Protein AF-A0A1X7T2U1-F1 (afdb_monomer_lite)

Foldseek 3Di:
DQDFDADLVGHTDPSNVVVLLVVLVVVCVVVVHDSVVSSVVVSVVVNVVSVVVVVCVVVVD

Radius of gyration: 13.1 Å; chains: 1; bounding box: 33×20×31 Å

Sequence (61 aa):
FTPLCMTVDGLLGPESNSFLKRLADRLSNKWDQPYSTVICWLHTRLSFALLRATNLCIRGT

Organism: Amphimedon queenslandica (NCBI:txid400682)

Secondary structure (DSSP, 8-state):
-----B-TT-PBPHHHHHHHHHHHHHHHHHHT--HHHHHHHHHHHHHHHHHHHHHHHHH--

pLDDT: mean 92.68, std 6.69, range [60.34, 98.56]

Structure (mmCIF, N/CA/C/O backbone):
data_AF-A0A1X7T2U1-F1
#
_entry.id   AF-A0A1X7T2U1-F1
#
loop_
_atom_site.group_PDB
_atom_site.id
_atom_site.type_symbol
_atom_site.label_atom_id
_atom_site.label_alt_id
_atom_site.label_comp_id
_atom_site.label_asym_id
_atom_site.label_entity_id
_atom_site.label_seq_id
_atom_site.pdbx_PDB_ins_code
_atom_site.Cartn_x
_atom_site.Cartn_y
_atom_site.Cartn_z
_atom_site.occupancy
_atom_site.B_iso_or_equiv
_atom_site.auth_seq_id
_atom_site.auth_comp_id
_atom_site.auth_asym_id
_atom_site.auth_atom_id
_atom_site.pdbx_PDB_model_num
ATOM 1 N N . PHE A 1 1 ? -6.075 11.939 -9.349 1.00 79.50 1 PHE A N 1
ATOM 2 C CA . PHE A 1 1 ? -4.998 10.980 -9.664 1.00 79.50 1 PHE A CA 1
ATOM 3 C C . PHE A 1 1 ? -3.900 11.163 -8.624 1.00 79.50 1 PHE A C 1
ATOM 5 O O . PHE A 1 1 ? -3.558 12.308 -8.367 1.00 79.50 1 PHE A O 1
ATOM 12 N N . THR A 1 2 ? -3.408 10.089 -7.997 1.00 89.69 2 THR A N 1
ATOM 13 C CA . THR A 1 2 ? -2.296 10.143 -7.027 1.00 89.69 2 THR A CA 1
ATOM 14 C C . THR A 1 2 ? -1.176 9.247 -7.554 1.00 89.69 2 THR A C 1
ATOM 16 O O . THR A 1 2 ? -1.403 8.038 -7.645 1.00 89.69 2 THR A O 1
ATOM 19 N N . PRO A 1 3 ? -0.012 9.793 -7.959 1.00 85.75 3 PRO A N 1
ATOM 20 C CA . PRO A 1 3 ? 1.088 8.968 -8.440 1.00 85.75 3 PRO A CA 1
ATOM 21 C C . PRO A 1 3 ? 1.634 8.113 -7.291 1.00 85.75 3 PRO A C 1
ATOM 23 O O . PRO A 1 3 ? 1.906 8.617 -6.202 1.00 85.75 3 PRO A O 1
ATOM 26 N N . LEU A 1 4 ? 1.787 6.812 -7.537 1.00 88.75 4 LEU A N 1
ATOM 27 C CA . LEU A 1 4 ? 2.394 5.890 -6.581 1.00 88.75 4 LEU A CA 1
ATOM 28 C C . LEU A 1 4 ? 3.914 5.928 -6.745 1.00 88.75 4 LEU A C 1
ATOM 30 O O . LEU A 1 4 ? 4.490 5.143 -7.493 1.00 88.75 4 LEU A O 1
ATOM 34 N N . CYS A 1 5 ? 4.556 6.859 -6.046 1.00 89.25 5 CYS A N 1
ATOM 35 C CA . CYS A 1 5 ? 6.011 6.950 -5.977 1.00 89.25 5 CYS A CA 1
ATOM 36 C C . CYS A 1 5 ? 6.528 6.100 -4.810 1.00 89.25 5 CYS A C 1
ATOM 38 O O . CYS A 1 5 ? 6.099 6.290 -3.663 1.00 89.25 5 CYS A O 1
ATOM 40 N N . MET A 1 6 ? 7.430 5.166 -5.115 1.00 89.56 6 MET A N 1
ATOM 41 C CA . MET A 1 6 ? 8.068 4.262 -4.158 1.00 89.56 6 MET A CA 1
ATOM 42 C C . MET A 1 6 ? 9.541 4.062 -4.515 1.00 89.56 6 MET A C 1
ATOM 44 O O . MET A 1 6 ? 9.894 4.111 -5.694 1.00 89.56 6 MET A O 1
ATOM 48 N N . THR A 1 7 ? 10.392 3.820 -3.520 1.00 87.25 7 THR A N 1
ATOM 49 C CA . THR A 1 7 ? 11.779 3.396 -3.760 1.00 87.25 7 THR A CA 1
ATOM 50 C C . THR A 1 7 ? 11.838 1.909 -4.112 1.00 87.25 7 THR A C 1
ATOM 52 O O . THR A 1 7 ? 10.908 1.152 -3.826 1.00 87.25 7 THR A O 1
ATOM 55 N N . VAL A 1 8 ? 12.954 1.472 -4.703 1.00 78.06 8 VAL A N 1
ATOM 56 C CA . VAL A 1 8 ? 13.210 0.047 -4.991 1.00 78.06 8 VAL A CA 1
ATOM 57 C C . VAL A 1 8 ? 13.221 -0.817 -3.725 1.00 78.06 8 VAL A C 1
ATOM 59 O O . VAL A 1 8 ? 12.837 -1.981 -3.786 1.00 78.06 8 VAL A O 1
ATOM 62 N N . ASP A 1 9 ? 13.559 -0.219 -2.579 1.00 80.00 9 ASP A N 1
ATOM 63 C CA . ASP A 1 9 ? 13.557 -0.861 -1.258 1.00 80.00 9 ASP A CA 1
ATOM 64 C C . ASP A 1 9 ? 12.177 -0.838 -0.573 1.00 80.00 9 ASP A C 1
ATOM 66 O O . ASP A 1 9 ? 12.023 -1.311 0.552 1.00 80.00 9 ASP A O 1
ATOM 70 N N . GLY A 1 10 ? 11.151 -0.288 -1.233 1.00 82.50 10 GLY A N 1
ATOM 71 C CA . GLY A 1 10 ? 9.768 -0.306 -0.755 1.00 82.50 10 GLY A CA 1
ATOM 72 C C . GLY A 1 10 ? 9.357 0.866 0.140 1.00 82.50 10 GLY A C 1
ATOM 73 O O . GLY A 1 10 ? 8.263 0.822 0.708 1.00 82.50 10 GLY A O 1
ATOM 74 N N . LEU A 1 11 ? 10.162 1.932 0.258 1.00 88.88 11 LEU A N 1
ATOM 75 C CA . LEU A 1 11 ? 9.705 3.150 0.934 1.00 88.88 11 LEU A CA 1
ATOM 76 C C . LEU A 1 11 ? 8.632 3.845 0.098 1.00 88.88 11 LEU A C 1
ATOM 78 O O . LEU A 1 11 ? 8.794 4.068 -1.099 1.00 88.88 11 LEU A O 1
ATOM 82 N N . LEU A 1 12 ? 7.550 4.237 0.764 1.00 92.44 12 LEU A N 1
ATOM 83 C CA . LEU A 1 12 ? 6.414 4.931 0.170 1.00 92.44 12 LEU A CA 1
ATOM 84 C C . LEU A 1 12 ? 6.555 6.442 0.348 1.00 92.44 12 LEU A C 1
ATOM 86 O O . LEU A 1 12 ? 6.753 6.925 1.463 1.00 92.44 12 LEU A O 1
ATOM 90 N N . GLY A 1 13 ? 6.363 7.197 -0.737 1.00 93.56 13 GLY A N 1
ATOM 91 C CA . GLY A 1 13 ? 6.176 8.644 -0.643 1.00 93.56 13 GLY A CA 1
ATOM 92 C C . GLY A 1 13 ? 4.933 9.013 0.190 1.00 93.56 13 GLY A C 1
ATOM 93 O O . GLY A 1 13 ? 4.012 8.198 0.325 1.00 93.56 13 GLY A O 1
ATOM 94 N N . PRO A 1 14 ? 4.859 10.242 0.732 1.00 93.75 14 PRO A N 1
ATOM 95 C CA . PRO A 1 14 ? 3.771 10.670 1.620 1.00 93.75 14 PRO A CA 1
ATOM 96 C C . PRO A 1 14 ? 2.384 10.572 0.964 1.00 93.75 14 PRO A C 1
ATOM 98 O O . PRO A 1 14 ? 1.431 10.097 1.588 1.00 93.75 14 PRO A O 1
ATOM 101 N N . GLU A 1 15 ? 2.288 10.937 -0.315 1.00 94.62 15 GLU A N 1
ATOM 102 C CA . GLU A 1 15 ? 1.056 10.836 -1.104 1.00 94.62 15 GLU A CA 1
ATOM 103 C C . GLU A 1 15 ? 0.641 9.375 -1.337 1.00 94.62 15 GLU A C 1
ATOM 105 O O . GLU A 1 15 ? -0.521 9.017 -1.129 1.00 94.62 15 GLU A O 1
ATOM 110 N N . SER A 1 16 ? 1.597 8.501 -1.680 1.00 93.69 16 SER A N 1
ATOM 111 C CA . SER A 1 16 ? 1.373 7.058 -1.847 1.00 93.69 16 SER A CA 1
ATOM 112 C C . SER A 1 16 ? 0.878 6.419 -0.549 1.00 93.69 16 SER A C 1
ATOM 114 O O . SER A 1 16 ? -0.089 5.659 -0.552 1.00 93.69 16 SER A O 1
ATOM 116 N N . ASN A 1 17 ? 1.500 6.760 0.582 1.00 94.44 17 ASN A N 1
ATOM 117 C CA . ASN A 1 17 ? 1.110 6.252 1.893 1.00 94.44 17 ASN A CA 1
ATOM 118 C C . ASN A 1 17 ? -0.305 6.716 2.278 1.00 94.44 17 ASN A C 1
ATOM 120 O O . ASN A 1 17 ? -1.137 5.917 2.707 1.00 94.44 17 ASN A O 1
ATOM 124 N N . SER A 1 18 ? -0.613 7.999 2.072 1.00 95.44 18 SER A N 1
ATOM 125 C CA . SER A 1 18 ? -1.945 8.557 2.344 1.00 95.44 18 SER A CA 1
ATOM 126 C C . SER A 1 18 ? -3.022 7.910 1.473 1.00 95.44 18 SER A C 1
ATOM 128 O O . SER A 1 18 ? -4.118 7.602 1.953 1.00 95.44 18 SER A O 1
ATOM 130 N N . PHE A 1 19 ? -2.702 7.640 0.207 1.00 95.81 19 PHE A N 1
ATOM 131 C CA . PHE A 1 19 ? -3.572 6.888 -0.688 1.00 95.81 19 PHE A CA 1
ATOM 132 C C . PHE A 1 19 ? -3.830 5.466 -0.176 1.00 95.81 19 PHE A C 1
ATOM 134 O O . PHE A 1 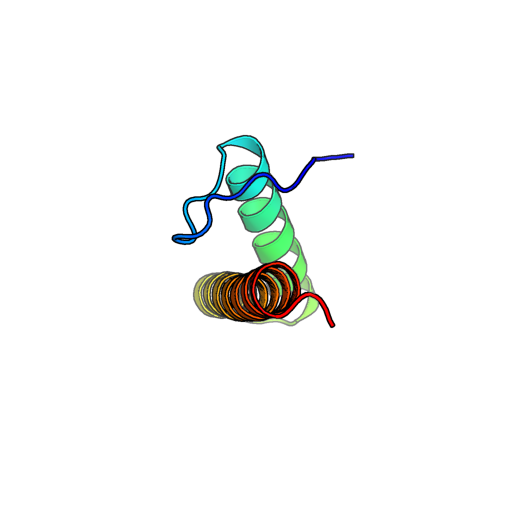19 ? -4.989 5.052 -0.121 1.00 95.81 19 PHE A O 1
ATOM 141 N N . LEU A 1 20 ? -2.795 4.737 0.252 1.00 96.00 20 LEU A N 1
ATOM 142 C CA . LEU A 1 20 ? -2.954 3.363 0.739 1.00 96.00 20 LEU A CA 1
ATOM 143 C C . LEU A 1 20 ? -3.770 3.269 2.018 1.00 96.00 20 LEU A C 1
ATOM 145 O O . LEU A 1 20 ? -4.601 2.373 2.122 1.00 96.00 20 LEU A O 1
ATOM 149 N N . LYS A 1 21 ? -3.614 4.217 2.944 1.00 96.75 21 LYS A N 1
ATOM 150 C CA . LYS A 1 21 ? -4.462 4.285 4.143 1.00 96.75 21 LYS A CA 1
ATOM 151 C C . LYS A 1 21 ? -5.935 4.472 3.776 1.00 96.75 21 LYS A C 1
ATOM 153 O O . LYS A 1 21 ? -6.790 3.742 4.268 1.00 96.75 21 LYS A O 1
ATOM 158 N N . ARG A 1 22 ? -6.239 5.393 2.852 1.00 97.38 22 ARG A N 1
ATOM 159 C CA . ARG A 1 22 ? -7.615 5.615 2.362 1.00 97.38 22 ARG A CA 1
ATOM 160 C C . ARG A 1 22 ? -8.164 4.405 1.609 1.00 97.38 22 ARG A C 1
ATOM 162 O O . ARG A 1 22 ? -9.356 4.124 1.693 1.00 97.38 22 ARG A O 1
ATOM 169 N N . LEU A 1 23 ? -7.321 3.714 0.846 1.00 97.12 23 LEU A N 1
ATOM 170 C CA . LEU A 1 23 ? -7.707 2.498 0.140 1.00 97.12 23 LEU A CA 1
ATOM 171 C C . LEU A 1 23 ? -8.003 1.362 1.126 1.00 97.12 23 LEU A C 1
ATOM 173 O O . LEU A 1 23 ? -9.025 0.696 0.979 1.00 97.12 23 LEU A O 1
ATOM 177 N N . ALA A 1 24 ? -7.142 1.176 2.127 1.00 98.19 24 ALA A N 1
ATOM 178 C CA . ALA A 1 24 ? -7.307 0.171 3.168 1.00 98.19 24 ALA A CA 1
ATOM 179 C C . ALA A 1 24 ? -8.601 0.382 3.952 1.00 98.19 24 ALA A C 1
ATOM 181 O O . ALA A 1 24 ? -9.339 -0.577 4.118 1.00 98.19 24 ALA A O 1
ATOM 182 N N . ASP A 1 25 ? -8.913 1.621 4.335 1.00 98.44 25 ASP A N 1
ATOM 183 C CA . ASP A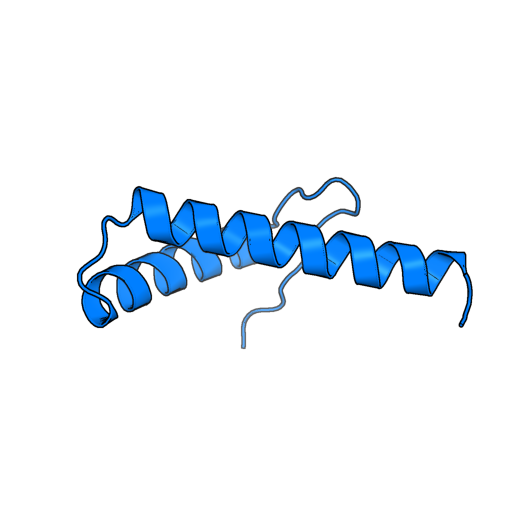 1 25 ? -10.154 1.969 5.038 1.00 98.44 25 ASP A CA 1
ATOM 184 C C . ASP A 1 25 ? -11.416 1.623 4.223 1.00 98.44 25 ASP A C 1
ATOM 186 O O . ASP A 1 25 ? -12.342 0.964 4.699 1.00 98.44 25 ASP A O 1
ATOM 190 N N . ARG A 1 26 ? -11.440 1.977 2.932 1.00 98.25 26 ARG A N 1
ATOM 191 C CA . ARG A 1 26 ? -12.576 1.617 2.067 1.00 98.25 26 ARG A CA 1
ATOM 192 C C . ARG A 1 26 ? -12.698 0.112 1.861 1.00 98.25 26 ARG A C 1
ATOM 194 O O . ARG A 1 26 ? -13.812 -0.399 1.767 1.00 98.25 26 ARG A O 1
ATOM 201 N N . LEU A 1 27 ? -11.573 -0.589 1.739 1.00 98.25 27 LEU A N 1
ATOM 202 C CA . LEU A 1 27 ? -11.558 -2.034 1.530 1.00 98.25 27 LEU A CA 1
ATOM 203 C C . LEU A 1 27 ? -11.905 -2.806 2.803 1.00 98.25 27 LEU A C 1
ATOM 205 O O . LEU A 1 27 ? -12.635 -3.785 2.696 1.00 98.25 27 LEU A O 1
ATOM 209 N N . SER A 1 28 ? -11.469 -2.357 3.984 1.00 98.56 28 SER A N 1
ATOM 210 C CA . SER A 1 28 ? -11.881 -2.951 5.261 1.00 98.56 28 SER A CA 1
ATOM 211 C C . SER A 1 28 ? -13.386 -2.863 5.440 1.00 98.56 28 SER A C 1
ATOM 213 O O . SER A 1 28 ? -14.013 -3.872 5.745 1.00 98.56 28 SER A O 1
ATOM 215 N N . ASN A 1 29 ? -13.972 -1.705 5.124 1.00 98.19 29 ASN A N 1
ATOM 216 C CA . ASN A 1 29 ? -15.422 -1.518 5.175 1.00 98.19 29 ASN A CA 1
ATOM 217 C C . ASN A 1 29 ? -16.152 -2.369 4.126 1.00 98.19 29 ASN A C 1
ATOM 219 O O . ASN A 1 29 ? -17.214 -2.917 4.397 1.00 98.19 29 ASN A O 1
ATOM 223 N N . LYS A 1 30 ? -15.593 -2.502 2.917 1.00 98.38 30 LYS A N 1
ATOM 224 C CA . LYS A 1 30 ? -16.209 -3.288 1.837 1.00 98.38 30 LYS A CA 1
ATOM 225 C C . LYS A 1 30 ? -16.157 -4.797 2.088 1.00 98.38 30 LYS A C 1
ATOM 227 O O . LYS A 1 30 ? -17.057 -5.511 1.654 1.00 98.38 30 LYS A O 1
ATOM 232 N N . TRP A 1 31 ? -15.070 -5.288 2.671 1.00 98.00 31 TRP A N 1
ATOM 233 C CA . TRP A 1 31 ? -14.817 -6.719 2.850 1.00 98.00 31 TRP A CA 1
ATOM 234 C C . TRP A 1 31 ? -15.159 -7.232 4.244 1.00 98.00 31 TRP A C 1
ATOM 236 O O . TRP A 1 31 ? -15.019 -8.430 4.470 1.00 98.00 31 TRP A O 1
ATOM 246 N N . ASP A 1 32 ? -15.589 -6.349 5.147 1.00 97.94 32 ASP A N 1
ATOM 247 C CA . ASP A 1 32 ? -15.826 -6.662 6.558 1.00 97.94 32 ASP A CA 1
ATOM 248 C C . ASP A 1 32 ? -14.602 -7.351 7.189 1.00 97.94 32 ASP A C 1
ATOM 250 O O . ASP A 1 32 ? -14.663 -8.430 7.774 1.00 97.94 32 ASP A O 1
ATOM 254 N N . GLN A 1 33 ? -13.428 -6.751 6.968 1.00 98.38 33 GLN A N 1
ATOM 255 C CA . GLN A 1 33 ? -12.144 -7.258 7.455 1.00 98.38 33 GLN A CA 1
ATOM 256 C C . GLN A 1 33 ? -11.428 -6.200 8.294 1.00 98.38 33 GLN A C 1
ATOM 258 O O . GLN A 1 33 ? -11.541 -5.009 7.997 1.00 98.38 33 GLN A O 1
ATOM 263 N N . PRO A 1 34 ? -10.615 -6.595 9.293 1.00 98.50 34 PRO A N 1
ATOM 264 C CA . PRO A 1 34 ? -9.848 -5.639 10.079 1.00 98.50 34 PRO A CA 1
ATOM 265 C C . PRO A 1 34 ? -8.916 -4.800 9.199 1.00 98.50 34 PRO A C 1
ATOM 267 O O . PRO A 1 34 ? -8.171 -5.344 8.377 1.00 98.50 34 PRO A O 1
ATOM 270 N N . TYR A 1 35 ? -8.887 -3.483 9.426 1.00 98.38 35 TYR A N 1
ATOM 271 C CA . TYR A 1 35 ? -8.010 -2.548 8.707 1.00 98.38 35 TYR A CA 1
ATOM 272 C C . TYR A 1 35 ? -6.553 -3.030 8.654 1.00 98.38 35 TYR A C 1
ATOM 274 O O . TYR A 1 35 ? -5.928 -2.984 7.597 1.00 98.38 35 TYR A O 1
ATOM 282 N N . SER A 1 36 ? -6.026 -3.543 9.772 1.00 98.00 36 SER A N 1
ATOM 283 C CA . SER A 1 36 ? -4.658 -4.071 9.883 1.00 98.00 36 SER A CA 1
ATOM 284 C C . SER A 1 36 ? -4.375 -5.209 8.900 1.00 98.00 36 SER A C 1
ATOM 286 O O . SER A 1 36 ? -3.303 -5.257 8.297 1.00 98.00 36 SER A O 1
ATOM 288 N N . THR A 1 37 ? -5.349 -6.093 8.690 1.00 98.19 37 THR A N 1
ATOM 289 C CA . THR A 1 37 ? -5.241 -7.207 7.741 1.00 98.19 37 THR A CA 1
ATOM 290 C C . THR A 1 37 ? -5.228 -6.679 6.311 1.00 98.19 37 THR A C 1
ATOM 292 O O . THR A 1 37 ? -4.385 -7.071 5.506 1.00 98.19 37 THR A O 1
ATOM 295 N N . VAL A 1 38 ? -6.114 -5.730 6.004 1.00 98.56 38 VAL A N 1
ATOM 296 C CA . VAL A 1 38 ? -6.240 -5.151 4.663 1.00 98.56 38 VAL A CA 1
ATOM 297 C C . VAL A 1 38 ? -5.018 -4.312 4.283 1.00 98.56 38 VAL A C 1
ATOM 299 O O . VAL A 1 38 ? -4.496 -4.471 3.180 1.00 98.56 38 VAL A O 1
ATOM 302 N N . ILE A 1 39 ? -4.520 -3.447 5.174 1.00 97.88 39 ILE A N 1
ATOM 303 C CA . ILE A 1 39 ? -3.322 -2.639 4.896 1.00 97.88 39 ILE A CA 1
ATOM 304 C C . ILE A 1 39 ? -2.076 -3.521 4.752 1.00 97.88 39 ILE A C 1
ATOM 306 O O . ILE A 1 39 ? -1.274 -3.290 3.848 1.00 97.88 39 ILE A O 1
ATOM 310 N N . CYS A 1 40 ? -1.949 -4.575 5.569 1.00 97.75 40 CYS A N 1
ATOM 311 C CA . CYS A 1 40 ? -0.880 -5.564 5.432 1.00 97.75 40 CYS A CA 1
ATOM 312 C C . CYS A 1 40 ? -0.944 -6.243 4.058 1.00 97.75 40 CYS A C 1
ATOM 314 O O . CYS A 1 40 ? 0.036 -6.243 3.315 1.00 97.75 40 CYS A O 1
ATOM 316 N N . TRP A 1 41 ? -2.130 -6.712 3.661 1.00 97.75 41 TRP A N 1
ATOM 317 C CA . TRP A 1 41 ? -2.354 -7.322 2.352 1.00 97.75 41 TRP A CA 1
ATOM 318 C C . TRP A 1 41 ? -2.024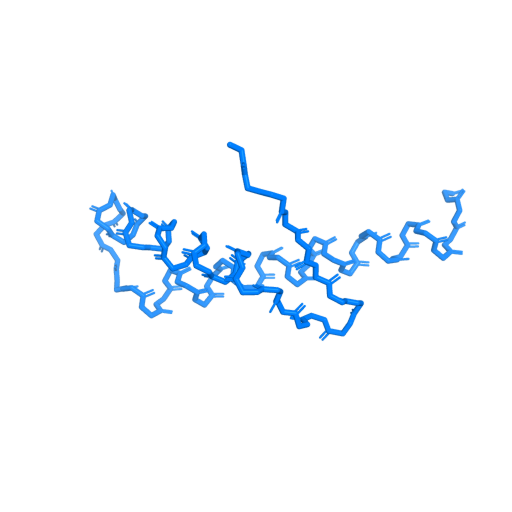 -6.377 1.185 1.00 97.75 41 TRP A C 1
ATOM 320 O O . TRP A 1 41 ? -1.397 -6.795 0.206 1.00 97.75 41 TRP A O 1
ATOM 330 N N . LEU A 1 42 ? -2.393 -5.094 1.284 1.00 96.62 42 LEU A N 1
ATOM 331 C CA . LEU A 1 42 ? -2.045 -4.080 0.284 1.00 96.62 42 LEU A CA 1
ATOM 332 C C . LEU A 1 42 ? -0.530 -3.891 0.169 1.00 96.62 42 LEU A C 1
ATOM 334 O O . LEU A 1 42 ?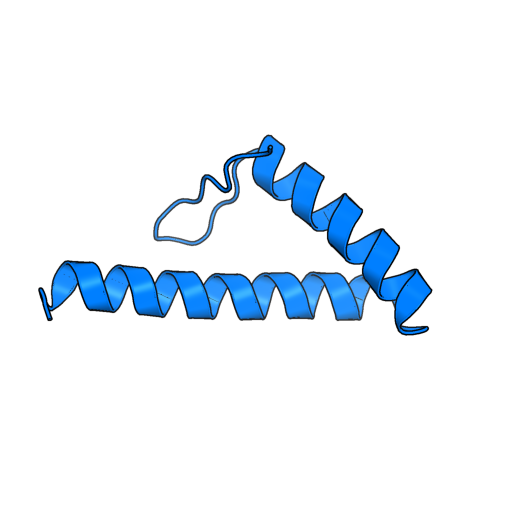 -0.009 -3.898 -0.949 1.00 96.62 42 LEU A O 1
ATOM 338 N N . HIS A 1 43 ? 0.174 -3.762 1.297 1.00 94.44 43 HIS A N 1
ATOM 339 C CA . HIS A 1 43 ? 1.634 -3.651 1.314 1.00 94.44 43 HIS A CA 1
ATOM 340 C C . HIS A 1 43 ? 2.290 -4.876 0.678 1.00 94.44 43 HIS A C 1
ATOM 342 O O 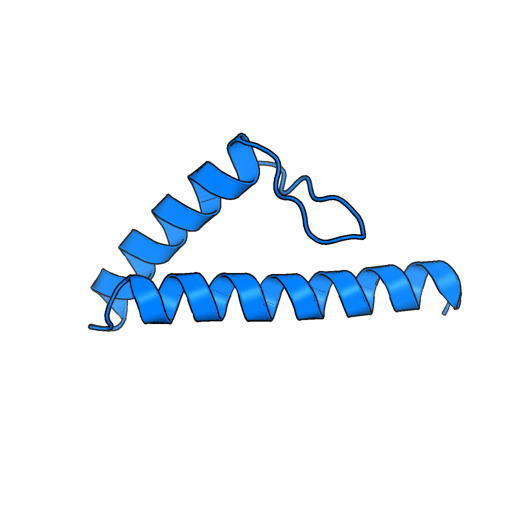. HIS A 1 43 ? 3.114 -4.719 -0.219 1.00 94.44 43 HIS A O 1
ATOM 348 N N . THR A 1 44 ? 1.866 -6.089 1.042 1.00 95.62 44 THR A N 1
ATOM 349 C CA . THR A 1 44 ? 2.388 -7.325 0.443 1.00 95.62 44 THR A CA 1
ATOM 350 C C . THR A 1 44 ? 2.198 -7.338 -1.074 1.00 95.62 44 THR A C 1
ATOM 352 O O . THR A 1 44 ? 3.140 -7.617 -1.819 1.00 95.62 44 THR A O 1
ATOM 355 N N . ARG A 1 45 ? 1.002 -6.988 -1.569 1.00 95.12 45 ARG A N 1
ATOM 356 C CA . ARG A 1 45 ? 0.741 -6.931 -3.017 1.00 95.12 45 ARG A CA 1
ATOM 357 C C . ARG A 1 45 ? 1.612 -5.908 -3.735 1.00 95.12 45 ARG A C 1
ATOM 359 O O . ARG A 1 45 ? 2.080 -6.197 -4.838 1.00 95.12 45 ARG A O 1
ATOM 366 N N . LEU A 1 46 ? 1.822 -4.745 -3.128 1.00 93.38 46 LEU A N 1
ATOM 367 C CA . LEU A 1 46 ? 2.709 -3.713 -3.656 1.00 93.38 46 LEU A CA 1
ATOM 368 C C . LEU A 1 46 ? 4.161 -4.177 -3.697 1.00 93.38 46 LEU A C 1
ATOM 370 O O . LEU A 1 46 ? 4.791 -4.038 -4.740 1.00 93.38 46 LEU A O 1
ATOM 374 N N . SER A 1 47 ? 4.668 -4.807 -2.636 1.00 92.75 47 SER A N 1
ATOM 375 C CA . SER A 1 47 ? 6.027 -5.362 -2.611 1.00 92.75 47 SER A CA 1
ATOM 376 C C . SER A 1 47 ? 6.246 -6.379 -3.733 1.00 92.75 47 SER A C 1
ATOM 378 O O . SER A 1 47 ? 7.239 -6.300 -4.450 1.00 92.75 47 SER A O 1
ATOM 380 N N . PHE A 1 48 ? 5.292 -7.284 -3.978 1.00 93.50 48 PHE A N 1
ATOM 381 C CA . PHE A 1 48 ? 5.384 -8.216 -5.110 1.00 93.50 48 PHE A CA 1
ATOM 382 C C . PHE A 1 48 ? 5.278 -7.533 -6.479 1.00 93.50 48 PHE A C 1
ATOM 384 O O . PHE A 1 48 ? 5.830 -8.036 -7.460 1.00 93.50 48 PHE A O 1
ATOM 391 N N . ALA A 1 49 ? 4.529 -6.436 -6.597 1.00 92.62 49 ALA A N 1
ATOM 392 C CA . ALA A 1 49 ? 4.484 -5.655 -7.831 1.00 92.62 49 ALA A CA 1
ATOM 393 C C . ALA A 1 49 ? 5.824 -4.949 -8.084 1.00 92.62 49 ALA A C 1
ATOM 395 O O . ALA A 1 49 ? 6.331 -5.013 -9.202 1.00 92.62 49 ALA A O 1
ATOM 396 N N . LEU A 1 50 ? 6.427 -4.369 -7.041 1.00 91.81 50 LEU A N 1
ATOM 397 C CA . LEU A 1 50 ? 7.753 -3.755 -7.096 1.00 91.81 50 LEU A CA 1
ATOM 398 C C . LEU A 1 50 ? 8.829 -4.773 -7.464 1.00 91.81 50 LEU A C 1
ATOM 400 O O . LEU A 1 50 ? 9.560 -4.541 -8.414 1.00 91.81 50 LEU A O 1
ATOM 404 N N . LEU A 1 51 ? 8.875 -5.934 -6.803 1.00 91.81 51 LEU A N 1
ATOM 405 C CA . LEU A 1 51 ? 9.830 -6.998 -7.139 1.00 91.81 51 LEU A CA 1
ATOM 406 C C . LEU A 1 51 ? 9.737 -7.410 -8.612 1.00 91.81 51 LEU A C 1
ATOM 408 O O . LEU A 1 51 ? 10.757 -7.573 -9.277 1.00 91.81 51 LEU A O 1
ATOM 412 N N . ARG A 1 52 ? 8.516 -7.544 -9.142 1.00 91.81 52 ARG A N 1
ATOM 413 C CA . ARG A 1 52 ? 8.296 -7.869 -10.557 1.00 91.81 52 ARG A CA 1
ATOM 414 C C . ARG A 1 52 ? 8.747 -6.745 -11.484 1.00 91.81 52 ARG A C 1
ATOM 416 O O . ARG A 1 52 ? 9.399 -7.038 -12.482 1.00 91.81 52 ARG A O 1
ATOM 423 N N . ALA A 1 53 ? 8.436 -5.493 -11.152 1.00 90.88 53 ALA A N 1
ATOM 424 C CA . ALA A 1 53 ? 8.879 -4.329 -11.914 1.00 90.88 53 ALA A CA 1
ATOM 425 C C . ALA A 1 53 ? 10.412 -4.216 -11.921 1.00 90.88 53 ALA A C 1
ATOM 427 O O . ALA A 1 53 ? 11.010 -4.091 -12.982 1.00 90.88 53 ALA A O 1
ATOM 428 N N . THR A 1 54 ? 11.059 -4.364 -10.765 1.00 90.25 54 THR A N 1
ATOM 429 C CA . THR A 1 54 ? 12.520 -4.358 -10.636 1.00 90.25 54 THR A CA 1
ATOM 430 C C . THR A 1 54 ? 13.155 -5.503 -11.421 1.00 90.25 54 THR A C 1
ATOM 432 O O . THR A 1 54 ? 14.087 -5.277 -12.188 1.00 90.25 54 THR A O 1
ATOM 435 N N . ASN A 1 55 ? 12.627 -6.725 -11.300 1.00 91.19 55 ASN A N 1
ATOM 436 C CA . ASN A 1 55 ? 13.109 -7.872 -12.070 1.00 91.19 55 ASN A CA 1
ATOM 437 C C . ASN A 1 55 ? 12.973 -7.646 -13.586 1.00 91.19 55 ASN A C 1
ATOM 439 O O . ASN A 1 55 ? 13.874 -8.016 -14.334 1.00 91.19 55 ASN A O 1
ATOM 443 N N . LEU A 1 56 ? 11.879 -7.024 -14.038 1.00 92.00 56 LEU A N 1
ATOM 444 C CA . LEU A 1 56 ? 11.681 -6.650 -15.440 1.00 92.00 56 LEU A CA 1
ATOM 445 C C . LEU A 1 56 ? 12.727 -5.626 -15.904 1.00 92.00 56 LEU A C 1
ATOM 447 O O . LEU A 1 56 ? 13.342 -5.824 -16.948 1.00 92.00 56 LEU A O 1
ATOM 451 N N . CYS A 1 57 ? 12.970 -4.578 -15.111 1.00 89.56 57 CYS A N 1
ATOM 452 C CA . CYS A 1 57 ? 13.969 -3.551 -15.414 1.00 89.56 57 CYS A CA 1
ATOM 453 C C . CYS A 1 57 ? 15.393 -4.117 -15.493 1.00 89.56 57 CYS A C 1
ATOM 455 O O . CYS A 1 57 ? 16.166 -3.693 -16.344 1.00 89.56 57 CYS A O 1
ATOM 457 N N . ILE A 1 58 ? 15.739 -5.068 -14.619 1.00 90.12 58 ILE A N 1
ATOM 458 C CA . ILE A 1 58 ? 17.074 -5.684 -14.595 1.00 90.12 58 ILE A CA 1
ATOM 459 C C . ILE A 1 58 ? 17.252 -6.661 -15.759 1.00 90.12 58 ILE A C 1
ATOM 461 O O . ILE A 1 58 ? 18.307 -6.681 -16.386 1.00 90.12 58 ILE A O 1
ATOM 465 N N . ARG A 1 59 ? 16.245 -7.497 -16.038 1.00 93.00 59 ARG A N 1
ATOM 466 C CA . ARG A 1 59 ? 16.357 -8.541 -17.066 1.00 93.00 59 ARG A CA 1
ATOM 467 C C . ARG A 1 59 ? 16.149 -8.021 -18.485 1.00 93.00 59 ARG A C 1
ATOM 469 O O . ARG A 1 59 ? 16.568 -8.696 -19.412 1.00 93.00 59 ARG A O 1
ATOM 476 N N . GLY A 1 60 ? 15.524 -6.854 -18.653 1.00 79.06 60 GLY A N 1
ATOM 477 C CA . GLY A 1 60 ? 15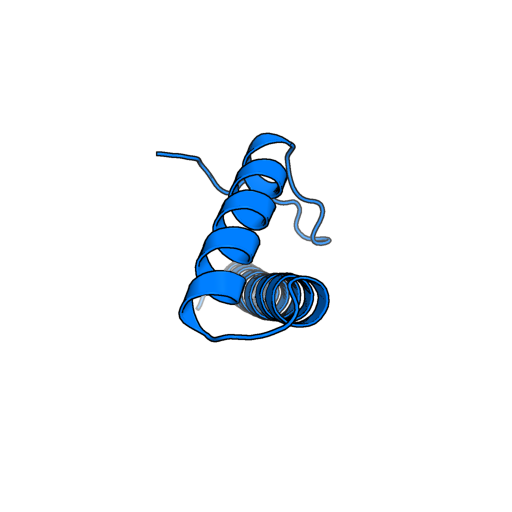.330 -6.234 -19.966 1.00 79.06 60 GLY A CA 1
ATOM 478 C C . GLY A 1 60 ? 14.329 -6.951 -20.881 1.00 79.06 60 GLY A C 1
ATOM 479 O O . GLY A 1 60 ? 14.316 -6.647 -22.066 1.00 79.06 60 GLY A O 1
ATOM 480 N N . THR A 1 61 ? 13.483 -7.830 -20.316 1.00 60.34 61 THR A N 1
ATOM 481 C CA . THR A 1 61 ? 12.630 -8.869 -20.953 1.00 60.34 61 THR A CA 1
ATOM 482 C C . THR A 1 61 ? 13.365 -10.076 -21.519 1.00 60.34 61 THR A C 1
ATOM 484 O O . THR A 1 61 ? 14.136 -9.919 -22.484 1.00 60.34 61 THR A O 1
#